Protein AF-A0A6P7ZBK6-F1 (afdb_monomer)

Sequence 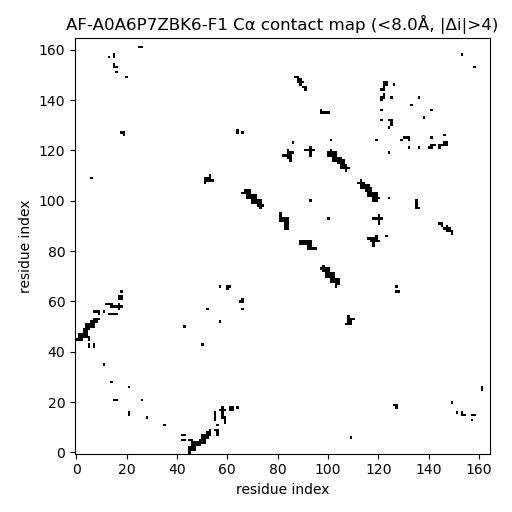(165 aa):
MEFETVHVSDDFVKVPCARHNIQRLQFRVDMHNEDEWNLLYVAVTRAKKHLLITKSIENILTLAGEYFLRPELKTSLFKEKGGICAITECRNTVPEESMLAMKKLPVTYSDKKEDRGGYLCHACVQQRLGPMTYLIATPELVQSMEFTIENLVIPLHVAQLLEMI

Secondary structure (DSSP, 8-state):
--EEEEEE-S-S----S-HHHHTTTT----TT-HHHHHHHHHHHHTEEEEEEE-HHHHHHHHHTT---EEEEEGGGTTTS-SPBPSSTT---B--TT-SEEEEEPPEE-TTS-EE--EEE-HHHHHHHHGGGGGGTS-HHHHHTSPPP-------HHHHHHHTT-

pLDDT: mean 86.53, std 10.8, range [50.19, 96.38]

InterPro domains:
  IPR000212 UvrD-like helicase [PTHR11070] (1-144)
  IPR027417 P-loop containing nucleoside triphosphate hydrolase [G3DSA:3.40.50.300] (1-78)
  IPR027417 P-loop containing nucleoside triphosphate hydrolase [SSF52540] (2-59)

Structure (mmCIF, N/CA/C/O backbone):
data_AF-A0A6P7ZBK6-F1
#
_entry.id   AF-A0A6P7ZBK6-F1
#
loop_
_atom_site.group_PDB
_atom_site.id
_atom_site.type_symbol
_atom_site.label_atom_id
_atom_site.label_alt_id
_atom_site.label_comp_id
_atom_site.label_asym_id
_atom_site.label_entity_id
_atom_site.label_seq_id
_atom_site.pdbx_PDB_ins_code
_atom_site.Cartn_x
_atom_site.Cartn_y
_atom_site.Cartn_z
_atom_site.occupancy
_atom_site.B_iso_or_equiv
_atom_site.auth_seq_id
_atom_site.auth_comp_id
_atom_site.auth_asym_id
_atom_site.auth_atom_id
_atom_site.pdbx_PDB_model_num
ATOM 1 N N . MET A 1 1 ? 26.167 -6.030 1.382 1.00 76.88 1 MET A N 1
ATOM 2 C CA . MET A 1 1 ? 26.372 -4.604 1.057 1.00 76.88 1 MET A CA 1
ATOM 3 C C . MET A 1 1 ? 25.010 -3.942 0.991 1.00 76.88 1 MET A C 1
ATOM 5 O O . MET A 1 1 ? 24.233 -4.320 0.128 1.00 76.88 1 MET A O 1
ATOM 9 N N . GLU A 1 2 ? 24.704 -3.061 1.935 1.00 87.06 2 GLU A N 1
ATOM 10 C CA . GLU A 1 2 ? 23.464 -2.270 1.987 1.00 87.06 2 GLU A CA 1
ATOM 11 C C . GLU A 1 2 ? 23.739 -0.850 1.484 1.00 87.06 2 GLU A C 1
ATOM 13 O O . GLU A 1 2 ? 24.887 -0.400 1.521 1.00 87.06 2 GLU A O 1
ATOM 18 N N . PHE A 1 3 ? 22.698 -0.149 1.042 1.00 92.31 3 PHE A N 1
ATOM 19 C CA . PHE A 1 3 ? 22.790 1.213 0.519 1.00 92.31 3 PHE A CA 1
ATOM 20 C C . PHE A 1 3 ? 21.885 2.150 1.317 1.00 92.31 3 PHE A C 1
ATOM 22 O O . PHE A 1 3 ? 20.833 1.748 1.805 1.00 92.31 3 PHE A O 1
ATOM 29 N N . GLU A 1 4 ? 22.278 3.416 1.463 1.00 93.88 4 GLU A N 1
ATOM 30 C CA . GLU A 1 4 ? 21.456 4.401 2.180 1.00 93.88 4 GLU A CA 1
ATOM 31 C C . GLU A 1 4 ? 20.109 4.630 1.479 1.00 93.88 4 GLU A C 1
ATOM 33 O O . GLU A 1 4 ? 19.055 4.589 2.122 1.00 93.88 4 GLU A O 1
ATOM 38 N N . THR A 1 5 ? 20.161 4.764 0.154 1.00 92.31 5 THR A N 1
ATOM 39 C CA . THR A 1 5 ? 19.006 4.905 -0.730 1.00 92.31 5 THR A CA 1
ATOM 40 C C . THR A 1 5 ? 19.099 3.876 -1.850 1.00 92.31 5 THR A C 1
ATOM 42 O O . THR A 1 5 ? 20.158 3.744 -2.465 1.00 92.31 5 THR A O 1
ATOM 45 N N . VAL A 1 6 ? 18.001 3.180 -2.148 1.00 93.88 6 VAL A N 1
ATOM 46 C CA . VAL A 1 6 ? 17.875 2.335 -3.348 1.00 93.88 6 VAL A CA 1
ATOM 47 C C . VAL A 1 6 ? 16.780 2.904 -4.239 1.00 93.88 6 VAL A C 1
ATOM 49 O O . VAL A 1 6 ? 15.714 3.277 -3.755 1.00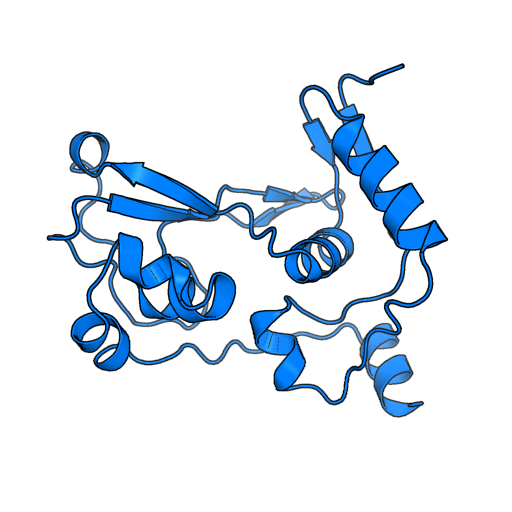 93.88 6 VAL A O 1
ATOM 52 N N . HIS A 1 7 ? 17.051 2.978 -5.540 1.00 93.38 7 HIS A N 1
ATOM 53 C CA . HIS A 1 7 ? 16.076 3.361 -6.554 1.00 93.38 7 HIS A CA 1
ATOM 54 C C . HIS A 1 7 ? 15.684 2.128 -7.362 1.00 93.38 7 HIS A C 1
ATOM 56 O O . HIS A 1 7 ? 16.544 1.502 -7.979 1.00 93.38 7 HIS A O 1
ATOM 62 N N . VAL A 1 8 ? 14.397 1.788 -7.339 1.00 93.00 8 VAL A N 1
ATOM 63 C CA . VAL A 1 8 ? 13.833 0.664 -8.087 1.00 93.00 8 VAL A CA 1
ATOM 64 C C . VAL A 1 8 ? 13.083 1.217 -9.292 1.00 93.00 8 VAL A C 1
ATOM 66 O O . VAL A 1 8 ? 12.061 1.894 -9.147 1.00 93.00 8 VAL A O 1
ATOM 69 N N . SER A 1 9 ? 13.634 0.958 -10.473 1.00 88.81 9 SER A N 1
ATOM 70 C CA . SER A 1 9 ? 13.055 1.309 -11.765 1.00 88.81 9 SER A CA 1
ATOM 71 C C . SER A 1 9 ? 11.985 0.310 -12.198 1.00 88.81 9 SER A C 1
ATOM 73 O O . SER A 1 9 ? 11.755 -0.728 -11.586 1.00 88.81 9 SER A O 1
ATOM 75 N N . ASP A 1 10 ? 11.316 0.656 -13.287 1.00 86.31 10 ASP A N 1
ATOM 76 C CA . ASP A 1 10 ? 10.122 0.002 -13.802 1.00 86.31 10 ASP A CA 1
ATOM 77 C C . ASP A 1 10 ? 10.405 -1.261 -14.645 1.00 86.31 10 ASP A C 1
ATOM 79 O O . ASP A 1 10 ? 9.590 -1.630 -15.487 1.00 86.31 10 ASP A O 1
ATOM 83 N N . ASP A 1 11 ? 11.526 -1.943 -14.413 1.00 86.88 11 ASP A N 1
ATOM 84 C CA . ASP A 1 11 ? 12.009 -3.068 -15.234 1.00 86.88 11 ASP A CA 1
ATOM 85 C C . ASP A 1 11 ? 11.378 -4.432 -14.866 1.00 86.88 11 ASP A C 1
ATOM 87 O O . ASP A 1 11 ? 11.817 -5.473 -15.344 1.00 86.88 11 ASP A O 1
ATOM 91 N N . PHE A 1 12 ? 10.343 -4.426 -14.019 1.00 88.25 12 PHE A N 1
ATOM 92 C CA . PHE A 1 12 ? 9.605 -5.606 -13.546 1.00 88.25 12 PHE A CA 1
ATOM 93 C C . PHE A 1 12 ? 8.247 -5.761 -14.249 1.00 88.25 12 PHE A C 1
ATOM 95 O O . PHE A 1 12 ? 7.773 -4.841 -14.931 1.00 88.25 12 PHE A O 1
ATOM 102 N N . VAL A 1 13 ? 7.576 -6.897 -14.017 1.00 85.12 13 VAL A N 1
ATOM 103 C CA . VAL A 1 13 ? 6.198 -7.146 -14.467 1.00 85.12 13 VAL A CA 1
ATOM 104 C C . VAL A 1 13 ? 5.260 -5.966 -14.179 1.00 85.12 13 VAL A C 1
ATOM 106 O O . VAL A 1 13 ? 5.236 -5.384 -13.091 1.00 85.12 13 VAL A O 1
ATOM 109 N N . LYS A 1 14 ? 4.447 -5.598 -15.173 1.00 84.12 14 LYS A N 1
ATOM 110 C CA . LYS A 1 14 ? 3.512 -4.475 -15.058 1.00 84.12 14 LYS A CA 1
ATOM 111 C C . LYS A 1 14 ? 2.223 -4.906 -14.381 1.00 84.12 14 LYS A C 1
ATOM 113 O O . LYS A 1 14 ? 1.390 -5.579 -14.978 1.00 84.12 14 LYS A O 1
ATOM 118 N N . VAL A 1 15 ? 2.046 -4.465 -13.139 1.00 87.06 15 VAL A N 1
ATOM 119 C CA . VAL A 1 15 ? 0.819 -4.688 -12.372 1.00 87.06 15 VAL A CA 1
ATOM 120 C C . VAL A 1 15 ? -0.097 -3.462 -12.522 1.00 87.06 15 VAL A C 1
ATOM 122 O O . VAL A 1 15 ? 0.285 -2.359 -12.111 1.00 87.06 15 VAL A O 1
ATOM 125 N N . PRO A 1 16 ? -1.307 -3.617 -13.095 1.00 87.62 16 PRO A N 1
ATOM 126 C CA . PRO A 1 16 ? -2.155 -2.493 -13.506 1.00 87.62 16 PRO A CA 1
ATOM 127 C C . PRO A 1 16 ? -2.688 -1.664 -12.335 1.00 87.62 16 PRO A C 1
ATOM 129 O O . PRO A 1 16 ? -2.921 -0.465 -12.478 1.00 87.62 16 PRO A O 1
ATOM 132 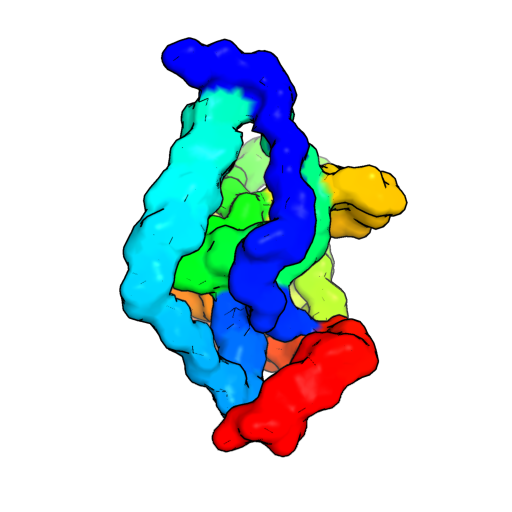N N . CYS A 1 17 ? -2.889 -2.289 -11.175 1.00 90.94 17 CYS A N 1
ATOM 133 C CA . CYS A 1 17 ? -3.423 -1.649 -9.981 1.00 90.94 17 CYS A CA 1
ATOM 134 C C . CYS A 1 17 ? -3.041 -2.426 -8.717 1.00 90.94 17 CYS A C 1
ATOM 136 O O . CYS A 1 17 ? -2.575 -3.560 -8.784 1.00 90.94 17 CYS A O 1
ATOM 138 N N . ALA A 1 18 ? -3.302 -1.844 -7.549 1.00 92.50 18 ALA A N 1
ATOM 139 C CA . ALA A 1 18 ? -3.110 -2.521 -6.273 1.00 92.50 18 ALA A CA 1
ATOM 140 C C . ALA A 1 18 ? -3.922 -3.830 -6.159 1.00 92.50 18 ALA A C 1
ATOM 142 O O . ALA A 1 18 ? -5.026 -3.937 -6.699 1.00 92.50 18 ALA A O 1
ATOM 143 N N . ARG A 1 19 ? -3.411 -4.801 -5.390 1.00 92.00 19 ARG A N 1
ATOM 144 C CA . ARG A 1 19 ? -3.936 -6.175 -5.260 1.00 92.00 19 ARG A CA 1
ATOM 145 C C . ARG A 1 19 ? -5.438 -6.262 -4.992 1.00 92.00 19 ARG A C 1
ATOM 147 O O . ARG A 1 19 ? -6.111 -7.080 -5.610 1.00 92.00 19 ARG A O 1
ATOM 154 N N . HIS A 1 20 ? -5.978 -5.422 -4.114 1.00 92.50 20 HIS A N 1
ATOM 155 C CA . HIS A 1 20 ? -7.410 -5.420 -3.781 1.00 92.50 20 HIS A CA 1
ATOM 156 C C . HIS A 1 20 ? -8.325 -5.042 -4.956 1.00 92.50 20 HIS A C 1
ATOM 158 O O . HIS A 1 20 ? -9.508 -5.363 -4.939 1.00 92.50 20 HIS A O 1
ATOM 164 N N . ASN A 1 21 ? -7.782 -4.400 -5.991 1.00 91.62 21 ASN A N 1
ATOM 165 C CA . ASN A 1 21 ? -8.500 -4.063 -7.214 1.00 91.62 21 ASN A CA 1
ATOM 166 C C . ASN A 1 21 ? -8.245 -5.057 -8.357 1.00 91.62 21 ASN A C 1
ATOM 168 O O . ASN A 1 21 ? -9.008 -5.072 -9.318 1.00 91.62 21 ASN A O 1
ATOM 172 N N . ILE A 1 22 ? -7.228 -5.922 -8.252 1.00 87.38 22 ILE A N 1
ATOM 173 C CA . ILE A 1 22 ? -6.858 -6.863 -9.323 1.00 87.38 22 ILE A CA 1
ATOM 174 C C . ILE A 1 22 ? -7.977 -7.856 -9.621 1.00 87.38 22 ILE A C 1
ATOM 176 O O . ILE A 1 22 ? -8.188 -8.176 -10.779 1.00 87.38 22 ILE A O 1
ATOM 180 N N . GLN A 1 23 ? -8.740 -8.297 -8.617 1.00 82.00 23 GLN A N 1
ATOM 181 C CA . GLN A 1 23 ? -9.867 -9.220 -8.827 1.00 82.00 23 GLN A CA 1
ATOM 182 C C . GLN A 1 23 ? -10.958 -8.651 -9.748 1.00 82.00 23 GLN A C 1
ATOM 184 O O . GLN A 1 23 ? -11.748 -9.407 -10.306 1.00 82.00 23 GLN A O 1
ATOM 189 N N . ARG A 1 24 ? -11.011 -7.321 -9.907 1.00 85.06 24 ARG A N 1
ATOM 190 C CA . ARG A 1 24 ? -11.935 -6.629 -10.819 1.00 85.06 24 ARG A CA 1
ATOM 191 C C . ARG A 1 24 ? -11.424 -6.622 -12.262 1.00 85.06 24 ARG A C 1
ATOM 193 O O . ARG A 1 24 ? -12.147 -6.195 -13.156 1.00 85.06 24 ARG A O 1
ATOM 200 N N . LEU A 1 25 ? -10.188 -7.064 -12.479 1.00 81.25 25 LEU A N 1
ATOM 201 C CA . LEU A 1 25 ? -9.534 -7.190 -13.772 1.00 81.25 25 LEU A CA 1
ATOM 202 C C . LEU A 1 25 ? -9.347 -8.677 -14.096 1.00 81.25 25 LEU A C 1
ATOM 204 O O . LEU A 1 25 ? -9.132 -9.497 -13.206 1.00 81.25 25 LEU A O 1
ATOM 208 N N . GLN A 1 26 ? -9.344 -9.038 -15.378 1.00 73.94 26 GLN A N 1
ATOM 209 C CA . GLN A 1 26 ? -8.948 -10.383 -15.825 1.00 73.94 26 GLN A CA 1
ATOM 210 C C . GLN A 1 26 ? -7.418 -10.558 -15.816 1.00 73.94 26 GLN A C 1
ATOM 212 O O . GLN A 1 26 ? -6.843 -11.231 -16.662 1.00 73.94 26 GLN A O 1
ATOM 217 N N . PHE A 1 27 ? -6.735 -9.937 -14.854 1.00 76.56 27 PHE A N 1
ATOM 218 C CA . PHE A 1 27 ? -5.286 -9.974 -14.762 1.00 76.56 27 PHE A CA 1
ATOM 219 C C . PHE A 1 27 ? -4.840 -11.161 -13.914 1.00 76.56 27 PHE A C 1
ATOM 221 O O . PHE A 1 27 ? -5.146 -11.248 -12.722 1.00 76.56 27 PHE A O 1
ATOM 228 N N . ARG A 1 28 ? -4.080 -12.068 -14.528 1.00 69.38 28 ARG A N 1
ATOM 229 C CA . ARG A 1 28 ? -3.340 -13.107 -13.816 1.00 69.38 28 ARG A CA 1
ATOM 230 C C . ARG A 1 28 ? -1.874 -12.713 -13.806 1.00 69.38 28 ARG A C 1
ATOM 232 O O . ARG A 1 28 ? -1.245 -12.650 -14.854 1.00 69.38 28 ARG A O 1
ATOM 239 N N . VAL A 1 29 ? -1.340 -12.448 -12.619 1.00 66.94 29 VAL A N 1
ATOM 240 C CA . VAL A 1 29 ? 0.111 -12.362 -12.454 1.00 66.94 29 VAL A CA 1
ATOM 241 C C . VAL A 1 29 ? 0.634 -13.780 -12.573 1.00 66.94 29 VAL A C 1
ATOM 243 O O . VAL A 1 29 ? 0.289 -14.626 -11.744 1.00 66.94 29 VAL A O 1
ATOM 246 N N . ASP A 1 30 ? 1.457 -14.037 -13.583 1.00 66.06 30 ASP A N 1
ATOM 247 C CA . ASP A 1 30 ? 2.306 -15.215 -13.569 1.00 66.06 30 ASP A CA 1
ATOM 248 C C . ASP A 1 30 ? 3.368 -15.010 -12.479 1.00 66.06 30 ASP A C 1
ATOM 250 O O . ASP A 1 30 ? 4.415 -14.400 -12.683 1.00 66.06 30 ASP A O 1
ATOM 254 N N . MET A 1 31 ? 3.039 -15.438 -11.259 1.00 56.88 31 MET A N 1
ATOM 255 C CA . MET A 1 31 ? 3.940 -15.338 -10.114 1.00 56.88 31 MET A CA 1
ATOM 256 C C . MET A 1 31 ? 5.107 -16.336 -10.202 1.00 56.88 31 MET A C 1
ATOM 258 O O . MET A 1 31 ? 5.893 -16.403 -9.261 1.00 56.88 31 MET A O 1
ATOM 262 N N . HIS A 1 32 ? 5.232 -17.111 -11.288 1.00 54.62 32 HIS A N 1
ATOM 263 C CA . HIS A 1 32 ? 6.238 -18.164 -11.421 1.00 54.62 32 HIS A CA 1
ATOM 264 C C . HIS A 1 32 ? 7.635 -17.655 -11.802 1.00 54.62 32 HIS A C 1
ATOM 266 O O . HIS A 1 32 ? 8.579 -18.444 -11.786 1.00 54.62 32 HIS A O 1
ATOM 272 N N . ASN A 1 33 ? 7.814 -16.359 -12.087 1.00 75.88 33 ASN A N 1
ATOM 273 C CA . ASN A 1 33 ? 9.152 -15.788 -12.247 1.00 75.88 33 ASN A CA 1
ATOM 274 C C . ASN A 1 33 ? 9.783 -15.493 -10.872 1.00 75.88 33 ASN A C 1
ATOM 276 O O . ASN A 1 33 ? 9.807 -14.354 -10.401 1.00 75.88 33 ASN A O 1
ATOM 280 N N . GLU A 1 34 ? 10.256 -16.546 -10.199 1.00 82.62 34 GLU A N 1
ATOM 281 C CA . GLU A 1 34 ? 10.926 -16.449 -8.893 1.00 82.62 34 GLU A CA 1
ATOM 282 C C . GLU A 1 34 ? 12.121 -15.484 -8.925 1.00 82.62 34 GLU A C 1
ATOM 284 O O . GLU A 1 34 ? 12.372 -14.784 -7.943 1.00 82.62 34 GLU A O 1
ATOM 289 N N . ASP A 1 35 ? 12.820 -15.384 -10.058 1.00 86.69 35 ASP A N 1
ATOM 290 C CA . ASP A 1 35 ? 13.969 -14.493 -10.217 1.00 86.69 35 ASP A CA 1
ATOM 291 C C . ASP A 1 35 ? 13.571 -13.017 -10.108 1.00 86.69 35 ASP A C 1
ATOM 293 O O . ASP A 1 35 ? 14.256 -12.248 -9.432 1.00 86.69 35 ASP A O 1
ATOM 297 N N . GLU A 1 36 ? 12.438 -12.609 -10.686 1.00 86.06 36 GLU A N 1
ATOM 298 C CA . GLU A 1 36 ? 11.928 -11.238 -10.541 1.00 86.06 36 GLU A CA 1
ATOM 299 C C . GLU A 1 36 ? 11.568 -10.912 -9.089 1.00 86.06 36 GLU A C 1
ATOM 301 O O . GLU A 1 36 ? 11.928 -9.843 -8.586 1.00 86.06 36 GLU A O 1
ATOM 306 N N . TRP A 1 37 ? 10.916 -11.842 -8.384 1.00 87.19 37 TRP A N 1
ATOM 307 C CA . TRP A 1 37 ? 10.613 -11.682 -6.960 1.00 87.19 37 TRP A CA 1
ATOM 308 C C . TRP A 1 37 ? 11.879 -11.587 -6.114 1.00 87.19 37 TRP A C 1
ATOM 310 O O . TRP A 1 37 ? 11.968 -10.727 -5.235 1.00 87.19 37 TRP A O 1
ATOM 320 N N . ASN A 1 38 ? 12.878 -12.420 -6.404 1.00 89.94 38 ASN A N 1
ATOM 321 C CA . ASN A 1 38 ? 14.167 -12.404 -5.722 1.00 89.94 38 ASN A CA 1
ATOM 322 C C . ASN A 1 38 ? 14.909 -11.085 -5.959 1.00 89.94 38 ASN A C 1
ATOM 324 O O . ASN A 1 38 ? 15.425 -10.488 -5.012 1.00 89.94 38 ASN A O 1
ATOM 328 N N . LEU A 1 39 ? 14.927 -10.590 -7.198 1.00 90.88 39 LEU A N 1
ATOM 329 C CA . LEU A 1 39 ? 15.533 -9.304 -7.537 1.00 90.88 39 LEU A CA 1
ATOM 330 C C . LEU A 1 39 ? 14.818 -8.143 -6.842 1.00 90.88 39 LEU A C 1
ATOM 332 O O . LEU A 1 39 ? 15.488 -7.284 -6.264 1.00 90.88 39 LEU A O 1
ATOM 336 N N . LEU A 1 40 ? 13.481 -8.135 -6.832 1.00 90.75 40 LEU A N 1
ATOM 337 C CA . LEU A 1 40 ? 12.709 -7.102 -6.145 1.00 90.75 40 LEU A CA 1
ATOM 338 C C . LEU A 1 40 ? 12.948 -7.147 -4.633 1.00 90.75 40 LEU A C 1
ATOM 340 O O . LEU A 1 40 ? 13.202 -6.111 -4.020 1.00 90.75 40 LEU A O 1
ATOM 344 N N . TYR A 1 41 ? 12.934 -8.339 -4.034 1.00 90.81 41 TYR A N 1
ATOM 345 C CA . TYR A 1 41 ? 13.236 -8.533 -2.618 1.00 90.81 41 TYR A CA 1
ATOM 346 C C . TYR A 1 41 ? 14.625 -7.994 -2.268 1.00 90.81 41 TYR A C 1
ATOM 348 O O . TYR A 1 41 ? 14.766 -7.219 -1.320 1.00 90.81 41 TYR A O 1
ATOM 356 N N . VAL A 1 42 ? 15.651 -8.344 -3.049 1.00 91.69 42 VAL A N 1
ATOM 357 C CA . VAL A 1 42 ? 17.010 -7.827 -2.850 1.00 91.69 42 VAL A CA 1
ATOM 358 C C . VAL A 1 42 ? 17.030 -6.306 -2.995 1.00 91.69 42 VAL A C 1
ATOM 360 O O . VAL A 1 42 ? 17.598 -5.635 -2.141 1.00 91.69 42 VAL A O 1
ATOM 363 N N . ALA A 1 43 ? 16.397 -5.732 -4.017 1.00 90.81 43 ALA A N 1
ATOM 364 C CA . ALA A 1 43 ? 16.385 -4.283 -4.206 1.00 90.81 43 ALA A CA 1
ATOM 365 C C . ALA A 1 43 ? 15.728 -3.550 -3.020 1.00 90.81 43 ALA A C 1
ATOM 367 O O . ALA A 1 43 ? 16.301 -2.609 -2.471 1.00 90.81 43 ALA A O 1
ATOM 368 N N . VAL A 1 44 ? 14.562 -4.022 -2.574 1.00 90.62 44 VAL A N 1
ATOM 369 C CA . VAL A 1 44 ? 13.774 -3.392 -1.504 1.00 90.62 44 VAL A CA 1
ATOM 370 C C . VAL A 1 44 ? 14.449 -3.534 -0.140 1.00 90.62 44 VAL A C 1
ATOM 372 O O . VAL A 1 44 ? 14.511 -2.570 0.619 1.00 90.62 44 VAL A O 1
ATOM 375 N N . THR A 1 45 ? 15.009 -4.705 0.172 1.00 90.56 45 THR A N 1
ATOM 376 C CA . THR A 1 45 ? 15.629 -4.972 1.485 1.00 90.56 45 THR A CA 1
ATOM 377 C C . THR A 1 45 ? 17.027 -4.385 1.642 1.00 90.56 45 THR A C 1
ATOM 379 O O . THR A 1 45 ? 17.522 -4.264 2.760 1.00 90.56 45 THR A O 1
ATOM 382 N N . ARG A 1 46 ? 17.685 -3.994 0.546 1.00 92.75 46 ARG A N 1
ATOM 383 C CA . ARG A 1 46 ? 19.014 -3.364 0.597 1.00 92.75 46 ARG A CA 1
ATOM 384 C C . ARG A 1 46 ? 18.964 -1.864 0.875 1.00 92.75 46 ARG A C 1
ATOM 386 O O . ARG A 1 46 ? 20.024 -1.280 1.108 1.00 92.75 46 ARG A O 1
ATOM 393 N N . ALA A 1 47 ? 17.776 -1.258 0.872 1.00 93.25 47 ALA A N 1
ATOM 394 C CA . ALA A 1 47 ? 17.564 0.126 1.270 1.00 93.25 47 ALA A CA 1
ATOM 395 C C . ALA A 1 47 ? 17.598 0.269 2.796 1.00 93.25 47 ALA A C 1
ATOM 397 O O . ALA A 1 47 ? 16.738 -0.246 3.502 1.00 93.25 47 ALA A O 1
ATOM 398 N N . LYS A 1 48 ? 18.572 1.023 3.311 1.00 91.62 48 LYS A N 1
ATOM 399 C CA . LYS A 1 48 ? 18.723 1.265 4.751 1.00 91.62 48 LYS A CA 1
ATOM 400 C C . LYS A 1 48 ? 17.815 2.379 5.271 1.00 91.62 48 LYS A C 1
ATOM 402 O O . LYS A 1 48 ? 17.355 2.303 6.407 1.00 91.62 48 LYS A O 1
ATOM 407 N N . LYS A 1 49 ? 17.610 3.441 4.482 1.00 91.00 49 LYS A N 1
ATOM 408 C CA . LYS A 1 49 ? 16.789 4.599 4.879 1.00 91.00 49 LYS A CA 1
ATOM 409 C C . LYS A 1 49 ? 15.684 4.921 3.886 1.00 91.00 49 LYS A C 1
ATOM 411 O O . LYS A 1 49 ? 14.556 5.159 4.307 1.00 91.00 49 LYS A O 1
ATOM 416 N N . HIS A 1 50 ? 16.005 4.962 2.594 1.00 90.50 50 HIS A N 1
ATOM 417 C CA . HIS A 1 50 ? 15.075 5.441 1.574 1.00 90.50 50 HIS A CA 1
ATOM 418 C C . HIS A 1 50 ? 14.956 4.459 0.415 1.00 90.50 50 HIS A C 1
ATOM 420 O O . HIS A 1 50 ? 15.953 3.999 -0.140 1.00 90.50 50 HIS A O 1
ATOM 426 N N . LEU A 1 51 ? 13.720 4.183 0.022 1.00 92.12 51 LEU A N 1
ATOM 427 C CA . LEU A 1 51 ? 13.398 3.421 -1.170 1.00 92.12 51 LEU A CA 1
ATOM 428 C C . LEU A 1 51 ? 12.652 4.351 -2.128 1.00 92.12 51 LEU A C 1
ATOM 430 O O . LEU A 1 51 ? 11.559 4.815 -1.813 1.00 92.12 51 LEU A O 1
ATOM 434 N N . LEU A 1 52 ? 13.259 4.647 -3.273 1.00 93.06 52 LEU A N 1
ATOM 435 C CA . LEU A 1 52 ? 12.620 5.400 -4.348 1.00 93.06 52 LEU A CA 1
ATOM 436 C C . LEU A 1 52 ? 11.978 4.398 -5.302 1.00 93.06 52 LEU A C 1
ATOM 438 O O . LEU A 1 52 ? 12.672 3.546 -5.857 1.00 93.06 52 LEU A O 1
ATOM 442 N N . ILE A 1 53 ? 10.662 4.489 -5.464 1.00 94.19 53 ILE A N 1
ATOM 443 C CA . ILE A 1 53 ? 9.872 3.569 -6.285 1.00 94.19 53 ILE A CA 1
ATOM 444 C C . ILE A 1 53 ? 8.933 4.333 -7.208 1.00 94.19 53 ILE A C 1
ATOM 446 O O . ILE A 1 53 ? 8.546 5.473 -6.943 1.00 94.19 53 ILE A O 1
ATOM 450 N N . THR A 1 54 ? 8.516 3.681 -8.284 1.00 93.56 54 THR A N 1
ATOM 451 C CA . THR A 1 54 ? 7.404 4.141 -9.117 1.00 93.56 54 THR A CA 1
ATOM 452 C C . THR A 1 54 ? 6.068 3.657 -8.541 1.00 93.56 54 THR A C 1
ATOM 454 O O . THR A 1 54 ? 6.014 2.775 -7.677 1.00 93.56 54 THR A O 1
ATOM 457 N N . LYS A 1 55 ? 4.955 4.185 -9.065 1.00 91.81 55 LYS A N 1
ATOM 458 C CA . LYS A 1 55 ? 3.614 3.681 -8.729 1.00 91.81 55 LYS A CA 1
ATOM 459 C C . LYS A 1 55 ? 3.416 2.215 -9.138 1.00 91.81 55 LYS A C 1
ATOM 461 O O . LYS A 1 55 ? 2.707 1.479 -8.459 1.00 91.81 55 LYS A O 1
ATOM 466 N N . SER A 1 56 ? 4.045 1.787 -10.233 1.00 90.81 56 SER A N 1
ATOM 467 C CA . SER A 1 56 ? 3.977 0.398 -10.697 1.00 90.81 56 SER A CA 1
ATOM 468 C C . SER A 1 56 ? 4.682 -0.539 -9.716 1.00 90.81 56 SER A C 1
ATOM 470 O O . SER A 1 56 ? 4.124 -1.578 -9.378 1.00 90.81 56 SER A O 1
ATOM 472 N N . ILE A 1 57 ? 5.845 -0.151 -9.180 1.00 92.94 57 ILE A N 1
ATOM 473 C CA . ILE A 1 57 ? 6.516 -0.927 -8.127 1.00 92.94 57 ILE A CA 1
ATOM 474 C C . ILE A 1 57 ? 5.657 -1.008 -6.859 1.00 92.94 57 ILE A C 1
ATOM 476 O O . ILE A 1 57 ? 5.519 -2.097 -6.311 1.00 92.94 57 ILE A O 1
ATOM 480 N N . GLU A 1 58 ? 5.002 0.078 -6.419 1.00 94.12 58 GLU A N 1
ATOM 481 C CA . GLU A 1 58 ? 4.032 -0.015 -5.308 1.00 94.12 58 GLU A CA 1
ATOM 482 C C . GLU A 1 58 ? 2.932 -1.042 -5.613 1.00 94.12 58 GLU A C 1
ATOM 484 O O . GLU A 1 58 ? 2.651 -1.888 -4.768 1.00 94.12 58 GLU A O 1
ATOM 489 N N . ASN A 1 59 ? 2.337 -1.027 -6.813 1.00 92.62 59 ASN A N 1
ATOM 490 C CA . ASN A 1 59 ? 1.317 -2.012 -7.183 1.00 92.62 59 ASN A CA 1
ATOM 491 C C . ASN A 1 59 ? 1.845 -3.455 -7.064 1.00 92.62 59 ASN A C 1
ATOM 493 O O . ASN A 1 59 ? 1.132 -4.307 -6.533 1.00 92.62 59 ASN A O 1
ATOM 497 N N . ILE A 1 60 ? 3.087 -3.727 -7.484 1.00 92.19 60 ILE A N 1
ATOM 498 C CA . ILE A 1 60 ? 3.724 -5.044 -7.308 1.00 92.19 60 ILE A CA 1
ATOM 499 C C . ILE A 1 60 ? 3.848 -5.392 -5.820 1.00 92.19 60 ILE A C 1
ATOM 501 O O . ILE A 1 60 ? 3.466 -6.488 -5.415 1.00 92.19 60 ILE A O 1
ATOM 505 N N . LEU A 1 61 ? 4.310 -4.461 -4.983 1.00 92.81 61 LEU A N 1
ATOM 506 C CA . LEU A 1 61 ? 4.460 -4.684 -3.540 1.00 92.81 61 LEU A CA 1
ATOM 507 C C . LEU A 1 61 ? 3.128 -5.030 -2.856 1.00 92.81 61 LEU A C 1
ATOM 509 O O . LEU A 1 61 ? 3.092 -5.884 -1.966 1.00 92.81 61 LEU A O 1
ATOM 513 N N . THR A 1 62 ? 2.007 -4.478 -3.330 1.00 93.94 62 THR A N 1
ATOM 514 C CA . THR A 1 62 ? 0.688 -4.849 -2.792 1.00 93.94 62 THR A CA 1
ATOM 515 C C . THR A 1 62 ? 0.312 -6.312 -3.044 1.00 93.94 62 THR A C 1
ATOM 517 O O . THR A 1 62 ? -0.505 -6.858 -2.296 1.00 93.94 62 THR A O 1
ATOM 520 N N . LEU A 1 63 ? 0.907 -6.985 -4.042 1.00 90.88 63 LEU A N 1
ATOM 521 C CA . LEU A 1 63 ? 0.730 -8.430 -4.252 1.00 90.88 63 LEU A CA 1
ATOM 522 C C . LEU A 1 63 ? 1.281 -9.234 -3.069 1.00 90.88 63 LEU A C 1
ATOM 524 O O . LEU A 1 63 ? 0.635 -10.181 -2.624 1.00 90.88 63 LEU A O 1
ATOM 528 N N . ALA A 1 64 ? 2.409 -8.789 -2.507 1.00 88.94 64 ALA A N 1
ATOM 529 C CA . ALA A 1 64 ? 2.997 -9.325 -1.280 1.00 88.94 64 ALA A CA 1
ATOM 530 C C . ALA A 1 64 ? 2.275 -8.845 -0.002 1.00 88.94 64 ALA A C 1
ATOM 532 O O . ALA A 1 64 ? 2.647 -9.225 1.104 1.00 88.94 64 ALA A O 1
ATOM 533 N N . GLY A 1 65 ? 1.220 -8.033 -0.138 1.00 90.31 65 GLY A N 1
ATOM 534 C CA . GLY A 1 65 ? 0.461 -7.474 0.982 1.00 90.31 65 GLY A CA 1
ATOM 535 C C . GLY A 1 65 ? 1.057 -6.197 1.577 1.00 90.31 65 GLY A C 1
ATOM 536 O O . GLY A 1 65 ? 0.533 -5.713 2.578 1.00 90.31 65 GLY A O 1
ATOM 537 N N . GLU A 1 66 ? 2.098 -5.625 0.969 1.00 93.31 66 GLU A N 1
ATOM 538 C CA . GLU A 1 66 ? 2.689 -4.373 1.435 1.00 93.31 66 GLU A CA 1
ATOM 539 C C . GLU A 1 66 ? 1.899 -3.177 0.886 1.00 93.31 66 GLU A C 1
ATOM 541 O O . GLU A 1 66 ? 1.866 -2.919 -0.316 1.00 93.31 66 GLU A O 1
ATOM 546 N N . TYR A 1 67 ? 1.234 -2.457 1.787 1.00 95.25 67 TYR A N 1
ATOM 547 C CA . TYR A 1 67 ? 0.392 -1.295 1.479 1.00 95.25 67 TYR A CA 1
ATOM 548 C C . TYR A 1 67 ? 0.888 -0.002 2.135 1.00 95.25 67 TYR A C 1
ATOM 550 O O . TYR A 1 67 ? 0.193 1.018 2.079 1.00 95.25 67 TYR A O 1
ATOM 558 N N . PHE A 1 68 ? 2.045 -0.046 2.799 1.00 94.62 68 PHE A N 1
ATOM 559 C CA . PHE A 1 68 ? 2.586 1.033 3.618 1.00 94.62 68 PHE A CA 1
ATOM 560 C C . PHE A 1 68 ? 1.592 1.506 4.686 1.00 94.62 68 PHE A C 1
ATOM 562 O O . PHE A 1 68 ? 1.472 2.699 4.969 1.00 94.62 68 PHE A O 1
ATOM 569 N N . LEU A 1 69 ? 0.843 0.561 5.268 1.00 95.19 69 LEU A N 1
ATOM 570 C CA . LEU A 1 69 ? -0.095 0.827 6.354 1.00 95.19 69 LEU A CA 1
ATOM 571 C C . LEU A 1 69 ? 0.598 0.653 7.704 1.00 95.19 69 LEU A C 1
ATOM 573 O O . LEU A 1 69 ? 1.229 -0.367 7.969 1.00 95.19 69 LEU A O 1
ATOM 577 N N . ARG A 1 70 ? 0.426 1.637 8.584 1.00 93.25 70 ARG A N 1
ATOM 578 C CA . ARG A 1 70 ? 0.940 1.628 9.949 1.00 93.25 70 ARG A CA 1
ATOM 579 C C . ARG A 1 70 ? -0.214 1.700 10.953 1.00 93.25 70 ARG A C 1
ATOM 581 O O . ARG A 1 70 ? -1.053 2.594 10.822 1.00 93.25 70 ARG A O 1
ATOM 588 N N . PRO A 1 71 ? -0.252 0.813 11.961 1.00 91.38 71 PRO A N 1
ATOM 589 C CA . PRO A 1 71 ? -1.159 0.966 13.089 1.00 91.38 71 PRO A CA 1
ATOM 590 C C . PRO A 1 71 ? -0.692 2.123 13.984 1.00 91.38 71 PRO A C 1
ATOM 592 O O . PRO A 1 71 ? 0.465 2.166 14.400 1.00 91.38 71 PRO A O 1
ATOM 595 N N . GLU A 1 72 ? -1.587 3.059 14.291 1.00 89.19 72 GLU A N 1
ATOM 596 C CA . GLU A 1 72 ? -1.332 4.193 15.184 1.00 89.19 72 GLU A CA 1
ATOM 597 C C . GLU A 1 72 ? -2.393 4.253 16.291 1.00 89.19 72 GLU A C 1
ATOM 599 O O . GLU A 1 72 ? -3.598 4.173 16.033 1.00 89.19 72 GLU A O 1
ATOM 604 N N . LEU A 1 73 ? -1.941 4.379 17.544 1.00 85.94 73 LEU A N 1
ATOM 605 C CA . LEU A 1 73 ? -2.825 4.554 18.694 1.00 85.94 73 LEU A CA 1
ATOM 606 C C . LEU A 1 73 ? -3.418 5.959 18.692 1.00 85.94 73 LEU A C 1
ATOM 608 O O . LEU A 1 73 ? -2.717 6.953 18.493 1.00 85.94 73 LEU A O 1
ATOM 612 N N . LYS A 1 74 ? -4.711 6.060 18.995 1.00 71.56 74 LYS A N 1
ATOM 613 C CA . LYS A 1 74 ? -5.408 7.342 18.942 1.00 71.56 74 LYS A CA 1
ATOM 614 C C . LYS A 1 74 ? -5.096 8.313 20.078 1.00 71.56 74 LYS A C 1
ATOM 616 O O . LYS A 1 74 ? -5.472 9.481 20.010 1.00 71.56 74 LYS A O 1
ATOM 621 N N . THR A 1 75 ? -4.360 7.887 21.100 1.00 64.62 75 THR A N 1
ATOM 622 C CA . THR A 1 75 ? -3.929 8.763 22.201 1.00 64.62 75 THR A CA 1
ATOM 623 C C . THR A 1 75 ? -3.046 9.926 21.729 1.00 64.62 75 THR A C 1
ATOM 625 O O . THR A 1 75 ? -3.031 10.967 22.378 1.00 64.62 75 THR A O 1
ATOM 628 N N . SER A 1 76 ? -2.382 9.806 20.572 1.00 54.62 76 SER A N 1
ATOM 629 C CA . SER A 1 76 ? -1.617 10.884 19.924 1.00 54.62 76 SER A CA 1
ATOM 630 C C . SER A 1 76 ? -2.395 11.674 18.855 1.00 54.62 76 SER A C 1
ATOM 632 O O . SER A 1 76 ? -1.822 12.561 18.227 1.00 54.62 76 SER A O 1
ATOM 634 N N . LEU A 1 77 ? -3.680 11.371 18.631 1.00 52.62 77 LEU A N 1
ATOM 635 C CA . LEU A 1 77 ? -4.432 11.758 17.426 1.00 52.62 77 LEU A CA 1
ATOM 636 C C . LEU A 1 77 ? -5.521 12.818 17.625 1.00 52.62 77 LEU A C 1
ATOM 638 O O . LEU A 1 77 ? -5.961 13.424 16.652 1.00 52.62 77 LEU A O 1
ATOM 642 N N . PHE A 1 78 ? -5.916 13.127 18.859 1.00 50.19 78 PHE A N 1
ATOM 643 C CA . PHE A 1 78 ? -7.007 14.074 19.134 1.00 50.19 78 PHE A CA 1
ATOM 644 C C . PHE A 1 78 ? -6.624 15.564 19.007 1.00 50.19 78 PHE A C 1
ATOM 646 O O . PHE A 1 78 ? -7.068 16.405 19.786 1.00 50.19 78 PHE A O 1
ATOM 653 N N . LYS A 1 79 ? -5.831 15.920 17.990 1.00 51.31 79 LYS A N 1
ATOM 654 C CA . LYS A 1 79 ? -5.842 17.282 17.422 1.00 51.31 79 LYS A CA 1
ATOM 655 C C . LYS A 1 79 ? -6.508 17.340 16.045 1.00 51.31 79 LYS A C 1
ATOM 657 O O . LYS A 1 79 ? -6.944 18.417 15.648 1.00 51.31 79 LYS A O 1
ATOM 662 N N . GLU A 1 80 ? -6.665 16.207 15.363 1.00 50.81 80 GLU A N 1
ATOM 663 C CA . GLU A 1 80 ? -7.399 16.105 14.102 1.00 50.81 80 GLU A CA 1
ATOM 664 C C . GLU A 1 80 ? -8.700 15.335 14.372 1.00 50.81 80 GLU A C 1
ATOM 666 O O . GLU A 1 80 ? -8.677 14.158 14.724 1.00 50.81 80 GLU A O 1
ATOM 671 N N . LYS A 1 81 ? -9.845 16.028 14.296 1.00 52.34 81 LYS A N 1
ATOM 672 C CA . LYS A 1 81 ? -11.187 15.424 14.417 1.00 52.34 81 LYS A CA 1
ATOM 673 C C . LYS A 1 81 ? -11.325 14.246 13.449 1.00 52.34 81 LYS A C 1
ATOM 675 O O . LYS A 1 81 ? -10.709 14.288 12.384 1.00 52.34 81 LYS A O 1
ATOM 680 N N . GLY A 1 82 ? -12.139 13.242 13.798 1.00 60.00 82 GLY A N 1
ATOM 681 C CA . GLY A 1 82 ? -12.393 12.062 12.969 1.00 60.00 82 GLY A CA 1
ATOM 682 C C . GLY A 1 82 ? -12.543 12.425 11.492 1.00 60.00 82 GLY A C 1
ATOM 683 O O . GLY A 1 82 ? -13.472 13.130 11.097 1.00 60.00 82 GLY A O 1
ATOM 684 N N . GLY A 1 83 ? -11.558 12.014 10.695 1.00 77.25 83 GLY A N 1
ATOM 685 C CA . GLY A 1 83 ? -11.441 12.405 9.298 1.00 77.25 83 GLY A CA 1
ATOM 686 C C . GLY A 1 83 ? -12.254 11.507 8.373 1.00 77.25 83 GLY A C 1
ATOM 687 O O . GLY A 1 83 ? -12.582 10.362 8.699 1.00 77.25 83 GLY A O 1
ATOM 688 N N . ILE A 1 84 ? -12.534 12.025 7.179 1.00 89.50 84 ILE A N 1
ATOM 689 C CA . ILE A 1 84 ? -12.950 11.201 6.041 1.00 89.50 84 ILE A CA 1
ATOM 690 C C . ILE A 1 84 ? -11.803 10.233 5.727 1.00 89.50 84 ILE A C 1
ATOM 692 O O . ILE A 1 84 ? -10.629 10.585 5.865 1.00 89.50 84 ILE A O 1
ATOM 696 N N . CYS A 1 85 ? -12.138 9.006 5.334 1.00 93.19 85 CYS A N 1
ATOM 697 C CA . CYS A 1 85 ? -11.150 8.039 4.883 1.00 93.19 85 CYS A CA 1
ATOM 698 C C . CYS A 1 85 ? -10.262 8.640 3.779 1.00 93.19 85 CYS A C 1
ATOM 700 O O . CYS A 1 85 ? -10.752 9.243 2.831 1.00 93.19 85 CYS A O 1
ATOM 702 N N . ALA A 1 86 ? -8.950 8.430 3.877 1.00 93.12 86 ALA A N 1
ATOM 703 C CA . ALA A 1 86 ? -7.976 8.967 2.928 1.00 93.12 86 ALA A CA 1
ATOM 704 C C . ALA A 1 86 ? -8.027 8.328 1.527 1.00 93.12 86 ALA A C 1
ATOM 706 O O . ALA A 1 86 ? -7.353 8.798 0.614 1.00 93.12 86 ALA A O 1
ATOM 707 N N . ILE A 1 87 ? -8.787 7.243 1.347 1.00 93.31 87 ILE A N 1
ATOM 708 C CA . ILE A 1 87 ? -8.932 6.597 0.042 1.00 93.31 87 ILE A CA 1
ATOM 709 C C . ILE A 1 87 ? -9.867 7.431 -0.828 1.00 93.31 87 ILE A C 1
ATOM 711 O O . ILE A 1 87 ? -10.989 7.739 -0.428 1.00 93.31 87 ILE A O 1
ATOM 715 N N . THR A 1 88 ? -9.406 7.764 -2.031 1.00 88.50 88 THR A N 1
ATOM 716 C CA . THR A 1 88 ? -10.195 8.465 -3.046 1.00 88.50 88 THR A CA 1
ATOM 717 C C . THR A 1 88 ? -11.530 7.755 -3.266 1.00 88.50 88 THR A C 1
ATOM 719 O O . THR A 1 88 ? -11.574 6.531 -3.312 1.00 88.50 88 THR A O 1
ATOM 722 N N . GLU A 1 89 ? -12.620 8.519 -3.376 1.00 91.56 89 GLU A N 1
ATOM 723 C CA . GLU A 1 89 ? -13.998 8.019 -3.571 1.00 91.56 89 GLU A CA 1
ATOM 724 C C . GLU A 1 89 ? -14.614 7.285 -2.370 1.00 91.56 89 GLU A C 1
ATOM 726 O O . GLU A 1 89 ? -15.824 7.053 -2.364 1.00 91.56 89 GLU A O 1
ATOM 731 N N . CYS A 1 90 ? -13.845 7.005 -1.313 1.00 94.19 90 CYS A N 1
ATOM 732 C CA . CYS A 1 90 ? -14.406 6.513 -0.064 1.00 94.19 90 CYS A CA 1
ATOM 733 C C . CYS A 1 90 ? -15.159 7.632 0.660 1.00 94.19 90 CYS A C 1
ATOM 735 O O . CYS A 1 90 ? -14.631 8.723 0.876 1.00 94.19 90 CYS A O 1
ATOM 737 N N . ARG A 1 91 ? -16.394 7.347 1.082 1.00 93.38 91 ARG A N 1
ATOM 738 C CA . ARG A 1 91 ? -17.229 8.287 1.849 1.00 93.38 91 ARG A CA 1
ATOM 739 C C . ARG A 1 91 ? -17.329 7.948 3.333 1.00 93.38 91 ARG A C 1
ATOM 741 O O . ARG A 1 91 ? -17.927 8.710 4.087 1.00 93.38 91 ARG A O 1
ATOM 748 N N . ASN A 1 92 ? -16.740 6.832 3.755 1.00 94.19 92 ASN A N 1
ATOM 749 C CA . ASN A 1 92 ? -16.735 6.437 5.157 1.00 94.19 92 ASN A CA 1
ATOM 750 C C . ASN A 1 92 ? -15.865 7.382 5.990 1.00 94.19 92 ASN A C 1
ATOM 752 O O . ASN A 1 92 ? -14.848 7.912 5.529 1.00 94.19 92 ASN A O 1
ATOM 756 N N . THR A 1 93 ? -16.228 7.518 7.257 1.00 91.06 93 THR A N 1
ATOM 757 C CA . THR A 1 93 ? -15.410 8.179 8.271 1.00 91.06 93 THR A CA 1
ATOM 758 C C . THR A 1 93 ? -14.526 7.165 8.988 1.00 91.06 93 THR A C 1
ATOM 760 O O . THR A 1 93 ? -14.805 5.963 9.028 1.00 91.06 93 THR A O 1
ATOM 763 N N . VAL A 1 94 ? -13.418 7.644 9.545 1.00 89.31 94 VAL A N 1
ATOM 764 C CA . VAL A 1 94 ? -12.577 6.838 10.434 1.00 89.31 94 VAL A CA 1
ATOM 765 C C . VAL A 1 94 ? -13.212 6.870 11.830 1.00 89.31 94 VAL A C 1
ATOM 767 O O . VAL A 1 94 ? -13.251 7.951 12.423 1.00 89.31 94 VAL A O 1
ATOM 770 N N . PRO A 1 95 ? -13.704 5.739 12.377 1.00 82.25 95 PRO A N 1
ATOM 771 C CA . PRO A 1 95 ? -14.570 5.764 13.561 1.00 82.25 95 PRO A CA 1
ATOM 772 C C . PRO A 1 95 ? -13.824 6.272 14.784 1.00 82.25 95 PRO A C 1
ATOM 774 O O . PRO A 1 95 ? -12.777 5.712 15.109 1.00 82.25 95 PRO A O 1
ATOM 777 N N . GLU A 1 96 ? -14.308 7.329 15.440 1.00 75.44 96 GLU A N 1
ATOM 778 C CA . GLU A 1 96 ? -13.591 8.055 16.498 1.00 75.44 96 GLU A CA 1
ATOM 779 C C . GLU A 1 96 ? -13.242 7.164 17.694 1.00 75.44 96 GLU A C 1
ATOM 781 O O . GLU A 1 96 ? -12.111 7.211 18.176 1.00 75.44 96 GLU A O 1
ATOM 786 N N . GLU A 1 97 ? -14.158 6.277 18.071 1.00 74.75 97 GLU A N 1
ATOM 787 C CA . GLU A 1 97 ? -14.095 5.360 19.207 1.00 74.75 97 GLU A CA 1
ATOM 788 C C . GLU A 1 97 ? -13.049 4.241 19.075 1.00 74.75 97 GLU A C 1
ATOM 790 O O . GLU A 1 97 ? -12.696 3.597 20.064 1.00 74.75 97 GLU A O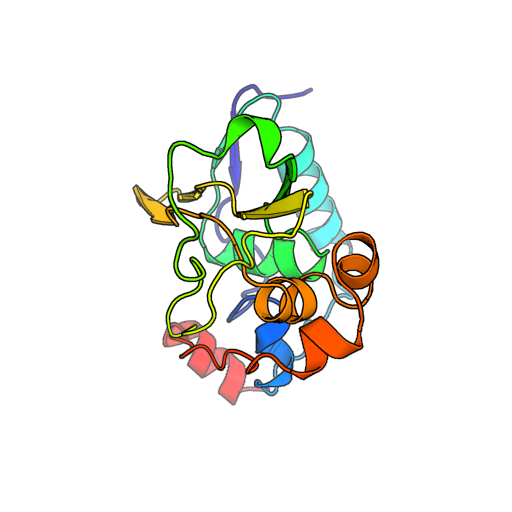 1
ATOM 795 N N . SER A 1 98 ? -12.517 4.004 17.872 1.00 76.88 98 SER A N 1
ATOM 796 C CA . SER A 1 98 ? -11.475 2.993 17.665 1.00 76.88 98 SER A CA 1
ATOM 797 C C . SER A 1 98 ? -10.151 3.445 18.290 1.00 76.88 98 SER A C 1
ATOM 799 O O . SER A 1 98 ? -9.561 4.420 17.839 1.00 76.88 98 SER A O 1
ATOM 801 N N . MET A 1 99 ? -9.641 2.726 19.294 1.00 81.75 99 MET A N 1
ATOM 802 C CA . MET A 1 99 ? -8.362 3.045 19.958 1.00 81.75 99 MET A CA 1
ATOM 803 C C . MET A 1 99 ? -7.142 2.931 19.035 1.00 81.75 99 MET A C 1
ATOM 805 O O . MET A 1 99 ? -6.134 3.605 19.254 1.00 81.75 99 MET A O 1
ATOM 809 N N . LEU A 1 100 ? -7.234 2.078 18.017 1.00 87.31 100 LEU A N 1
ATOM 810 C CA . LEU A 1 100 ? -6.196 1.820 17.028 1.00 87.31 100 LEU A CA 1
ATOM 811 C C . LEU A 1 100 ? -6.753 2.158 15.643 1.00 87.31 100 LEU A C 1
ATOM 813 O O . LEU A 1 100 ? -7.849 1.724 15.291 1.00 87.31 100 LEU A O 1
ATOM 817 N N . ALA A 1 101 ? -6.013 2.945 14.869 1.00 89.00 101 ALA A N 1
ATOM 818 C CA . ALA A 1 101 ? -6.362 3.286 13.495 1.00 89.00 101 ALA A CA 1
ATOM 819 C C . ALA A 1 101 ? -5.239 2.871 12.547 1.00 89.00 101 ALA A C 1
ATOM 821 O O . ALA A 1 101 ? -4.069 2.854 12.925 1.00 89.00 101 ALA A O 1
ATOM 822 N N . MET A 1 102 ? -5.590 2.571 11.299 1.00 93.12 102 MET A N 1
ATOM 823 C CA . MET A 1 102 ? -4.602 2.307 10.257 1.00 93.12 102 MET A CA 1
ATOM 824 C C . MET A 1 102 ? -4.371 3.561 9.437 1.00 93.12 102 MET A C 1
ATOM 826 O O . MET A 1 102 ? -5.314 4.161 8.916 1.00 93.12 102 MET A O 1
ATOM 830 N N . LYS A 1 103 ? -3.103 3.932 9.301 1.00 92.94 103 LYS A N 1
ATOM 831 C CA . LYS A 1 103 ? -2.660 5.071 8.511 1.00 92.94 103 LYS A CA 1
ATOM 832 C C . LYS A 1 103 ? -1.821 4.599 7.341 1.00 92.94 103 LYS A C 1
ATOM 834 O O . LYS A 1 103 ? -0.819 3.919 7.541 1.00 92.94 103 LYS A O 1
ATOM 839 N N . LYS A 1 104 ? -2.191 4.996 6.129 1.00 95.06 104 LYS A N 1
ATOM 840 C CA . LYS A 1 104 ? -1.298 4.907 4.978 1.00 95.06 104 LYS A CA 1
ATOM 841 C C . LYS A 1 104 ? -0.208 5.957 5.120 1.00 95.06 104 LYS A C 1
ATOM 843 O O . LYS A 1 104 ? -0.506 7.137 5.304 1.00 95.06 104 LYS A O 1
ATOM 848 N N . LEU A 1 105 ? 1.044 5.524 5.075 1.00 93.50 105 LEU A N 1
ATOM 849 C CA . LEU A 1 105 ? 2.184 6.427 5.077 1.00 93.50 105 LEU A CA 1
ATOM 850 C C . LEU A 1 105 ? 2.248 7.175 3.739 1.00 93.50 105 LEU A C 1
ATOM 852 O O . LEU A 1 105 ? 1.934 6.582 2.705 1.00 93.50 105 LEU A O 1
ATOM 856 N N . PRO A 1 106 ? 2.642 8.458 3.742 1.00 92.56 106 PRO A N 1
ATOM 857 C CA . PRO A 1 106 ? 2.853 9.181 2.503 1.00 92.56 106 PRO A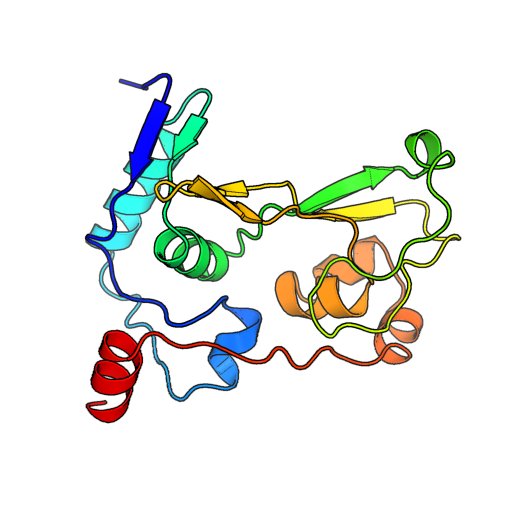 CA 1
ATOM 858 C C . PRO A 1 106 ? 3.992 8.544 1.702 1.00 92.56 106 PRO A C 1
ATOM 860 O O . PRO A 1 106 ? 5.003 8.122 2.270 1.00 92.56 106 PRO A O 1
ATOM 863 N N . VAL A 1 107 ? 3.832 8.505 0.383 1.00 92.50 107 VAL A N 1
ATOM 864 C CA . VAL A 1 107 ? 4.829 7.985 -0.556 1.00 92.50 107 VAL A CA 1
ATOM 865 C C . VAL A 1 107 ? 5.098 9.045 -1.611 1.00 92.50 107 VAL A C 1
ATOM 867 O O . VAL A 1 107 ? 4.182 9.500 -2.295 1.00 92.50 107 VAL A O 1
ATOM 870 N N . THR A 1 108 ? 6.364 9.417 -1.769 1.00 92.69 108 THR A N 1
ATOM 871 C CA . THR A 1 108 ? 6.828 10.235 -2.892 1.00 92.69 108 THR A CA 1
ATOM 872 C C . THR A 1 108 ? 7.479 9.313 -3.912 1.00 92.69 108 THR A C 1
ATOM 874 O O . THR A 1 108 ? 8.464 8.640 -3.603 1.00 92.69 108 THR A O 1
ATOM 877 N N . TYR A 1 109 ? 6.927 9.267 -5.120 1.00 93.88 109 TYR A N 1
ATOM 878 C CA . TYR A 1 109 ? 7.438 8.413 -6.189 1.00 93.88 109 TYR A CA 1
ATOM 879 C C . TYR A 1 109 ? 8.626 9.058 -6.909 1.00 93.88 109 TYR A C 1
ATOM 881 O O . TYR A 1 109 ? 8.850 10.269 -6.827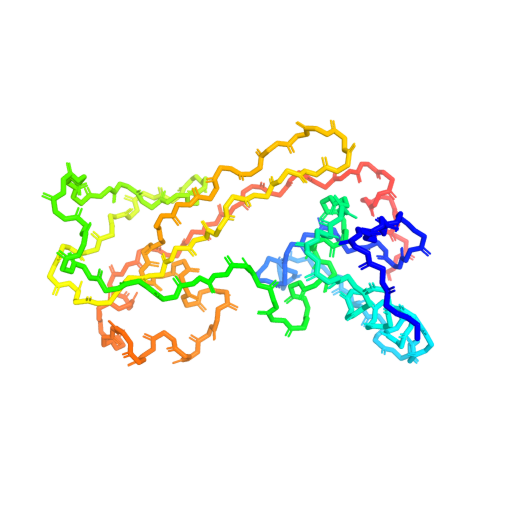 1.00 93.88 109 TYR A O 1
ATOM 889 N N . SER A 1 110 ? 9.362 8.260 -7.685 1.00 90.81 110 SER A N 1
ATOM 890 C CA . SER A 1 110 ? 10.503 8.735 -8.483 1.00 90.81 110 SER A CA 1
ATOM 891 C C . SER A 1 110 ? 10.147 9.850 -9.483 1.00 90.81 110 SER A C 1
ATOM 893 O O . SER A 1 110 ? 11.007 10.658 -9.829 1.00 90.81 110 SER A O 1
ATOM 895 N N . ASP A 1 111 ? 8.885 9.941 -9.922 1.00 90.94 111 ASP A N 1
ATOM 896 C CA . ASP A 1 111 ? 8.374 11.014 -10.793 1.00 90.94 111 ASP A CA 1
ATOM 897 C C . ASP A 1 111 ? 7.908 12.268 -10.024 1.00 90.94 111 ASP A C 1
ATOM 899 O O . ASP A 1 111 ? 7.324 13.178 -10.614 1.00 90.94 111 ASP A O 1
ATOM 903 N N . LYS A 1 112 ? 8.190 12.330 -8.714 1.00 89.81 112 LYS A N 1
ATOM 904 C CA . LYS A 1 112 ? 7.789 13.385 -7.768 1.00 89.81 112 LYS A CA 1
ATOM 905 C C . LYS A 1 112 ? 6.283 13.503 -7.540 1.00 89.81 112 LYS A C 1
ATOM 907 O O . LYS A 1 112 ? 5.855 14.446 -6.877 1.00 89.81 112 LYS A O 1
ATOM 912 N N . LYS A 1 113 ? 5.465 12.577 -8.051 1.00 91.00 113 LYS A N 1
ATOM 913 C CA . LYS A 1 113 ? 4.074 12.488 -7.604 1.00 91.00 113 LYS A CA 1
ATOM 914 C C . LYS A 1 113 ? 4.045 12.026 -6.154 1.00 91.00 113 LYS A C 1
ATOM 916 O O . LYS A 1 113 ? 4.921 11.288 -5.702 1.00 91.00 113 LYS A O 1
ATOM 921 N N . GLU A 1 114 ? 3.015 12.450 -5.440 1.00 90.38 114 GLU A N 1
ATOM 922 C CA . GLU A 1 114 ? 2.851 12.147 -4.025 1.00 90.38 114 GLU A CA 1
ATOM 923 C C . GLU A 1 114 ? 1.515 11.456 -3.785 1.00 90.38 114 GLU A C 1
ATOM 925 O O . GLU A 1 114 ? 0.457 11.955 -4.176 1.00 90.38 114 GLU A O 1
ATOM 930 N N . ASP A 1 115 ? 1.570 10.326 -3.093 1.00 91.88 115 ASP A N 1
ATOM 931 C CA . ASP A 1 115 ? 0.446 9.807 -2.333 1.00 91.88 115 ASP A CA 1
ATOM 932 C C . ASP A 1 115 ? 0.555 10.383 -0.922 1.00 91.88 115 ASP A C 1
ATOM 934 O O . ASP A 1 115 ? 1.516 10.115 -0.201 1.00 91.88 115 ASP A O 1
ATOM 938 N N . ARG A 1 116 ? -0.413 11.216 -0.533 1.00 91.56 116 ARG A N 1
ATOM 939 C CA . ARG A 1 116 ? -0.401 11.889 0.775 1.00 91.56 116 ARG A CA 1
ATOM 940 C C . ARG A 1 116 ? -0.650 10.929 1.939 1.00 91.56 116 ARG A C 1
ATOM 942 O O . ARG A 1 116 ? -0.402 11.303 3.084 1.00 91.56 116 ARG A O 1
ATOM 949 N N . GLY A 1 117 ? -1.132 9.718 1.664 1.00 92.56 117 GLY A N 1
ATOM 950 C CA . GLY A 1 117 ? -1.553 8.783 2.692 1.00 92.56 117 GLY A CA 1
ATOM 951 C C . GLY A 1 117 ? -2.680 9.348 3.563 1.00 92.56 117 GLY A C 1
ATOM 952 O O . GLY A 1 117 ? -3.464 10.194 3.134 1.00 92.56 117 GLY A O 1
ATOM 953 N N . GLY A 1 118 ? -2.763 8.871 4.803 1.00 92.56 118 GLY A N 1
ATOM 954 C CA . GLY A 1 118 ? -3.775 9.277 5.782 1.00 92.56 118 GLY A CA 1
ATOM 955 C C . GLY A 1 118 ? -4.520 8.093 6.391 1.00 92.56 118 GLY A C 1
ATOM 956 O O . GLY A 1 118 ? -4.180 6.936 6.149 1.00 92.56 118 GLY A O 1
ATOM 957 N N . TYR A 1 119 ? -5.517 8.371 7.228 1.00 92.94 119 TYR A N 1
ATOM 958 C CA . TYR A 1 119 ? -6.243 7.331 7.959 1.00 92.94 119 TYR A CA 1
ATOM 959 C C . TYR A 1 119 ? -7.293 6.634 7.097 1.00 92.94 119 TYR A C 1
ATOM 961 O O . TYR A 1 119 ? -7.985 7.257 6.290 1.00 92.94 119 TYR A O 1
ATOM 969 N N . LEU A 1 120 ? -7.422 5.325 7.283 1.00 94.19 120 LEU A N 1
ATOM 970 C CA . LEU A 1 120 ? -8.376 4.492 6.562 1.00 94.19 120 LEU A CA 1
ATOM 971 C C . LEU A 1 120 ? -9.546 4.105 7.471 1.00 94.19 120 LEU A C 1
ATOM 973 O O . LEU A 1 120 ? -9.356 3.823 8.654 1.00 94.19 120 LEU A O 1
ATOM 977 N N . CYS A 1 121 ? -10.755 4.059 6.904 1.00 94.56 121 CYS A N 1
ATOM 978 C CA . CYS A 1 121 ? -11.889 3.394 7.542 1.00 94.56 121 CYS A CA 1
ATOM 979 C C . CYS A 1 121 ? -11.679 1.873 7.546 1.00 94.56 121 CYS A C 1
ATOM 981 O O . CYS A 1 121 ? -10.915 1.342 6.733 1.00 94.56 121 CYS A O 1
ATOM 983 N N . HIS A 1 122 ? -12.399 1.156 8.408 1.00 95.38 122 HIS A N 1
ATOM 984 C CA . HIS A 1 122 ? -12.207 -0.289 8.554 1.00 95.38 122 HIS A CA 1
ATOM 985 C C . HIS A 1 122 ? -12.557 -1.077 7.284 1.00 95.38 122 HIS A C 1
ATOM 987 O O . HIS A 1 122 ? -11.864 -2.040 6.978 1.00 95.38 122 HIS A O 1
ATOM 993 N N . ALA A 1 123 ? -13.521 -0.633 6.466 1.00 96.12 123 ALA A N 1
ATOM 994 C CA . ALA A 1 123 ? -13.782 -1.248 5.157 1.00 96.12 123 ALA A CA 1
ATOM 995 C C . ALA A 1 123 ? -12.578 -1.149 4.200 1.00 96.12 123 ALA A C 1
ATOM 997 O O . ALA A 1 123 ? -12.178 -2.142 3.593 1.00 96.12 123 ALA A O 1
ATOM 998 N N . CYS A 1 124 ? -11.938 0.021 4.103 1.00 96.38 124 CYS A N 1
ATOM 999 C CA . CYS A 1 124 ? -10.754 0.206 3.256 1.00 96.38 124 CYS A CA 1
ATOM 1000 C C . CYS A 1 124 ? -9.532 -0.568 3.767 1.00 96.38 124 CYS A C 1
ATOM 1002 O O . CYS A 1 124 ? -8.697 -0.982 2.956 1.00 96.38 124 CYS A O 1
ATOM 1004 N N . VAL A 1 125 ? -9.424 -0.765 5.086 1.00 96.06 125 VAL A N 1
ATOM 1005 C CA . VAL A 1 125 ? -8.422 -1.658 5.686 1.00 96.06 125 VAL A CA 1
ATOM 1006 C C . VAL A 1 125 ? -8.734 -3.108 5.322 1.00 96.06 125 VAL A C 1
ATOM 1008 O O . VAL A 1 125 ? -7.846 -3.795 4.825 1.00 96.06 125 VAL A O 1
ATOM 1011 N N . GLN A 1 126 ? -9.992 -3.542 5.443 1.00 96.31 126 GLN A N 1
ATOM 1012 C CA . GLN A 1 126 ? -10.442 -4.892 5.087 1.00 96.31 126 GLN A CA 1
ATOM 1013 C C . GLN A 1 126 ? -10.166 -5.229 3.624 1.00 96.31 126 GLN A C 1
ATOM 1015 O O . GLN A 1 126 ? -9.689 -6.324 3.336 1.00 96.31 126 GLN A O 1
ATOM 1020 N N . GLN A 1 127 ? -10.394 -4.297 2.697 1.00 95.12 127 GLN A N 1
ATOM 1021 C CA . GLN A 1 127 ? -10.080 -4.516 1.280 1.00 95.12 127 GLN A CA 1
ATOM 1022 C C . GLN A 1 127 ? -8.593 -4.813 1.051 1.00 95.12 127 GLN A C 1
ATOM 1024 O O . GLN A 1 127 ? -8.256 -5.597 0.171 1.00 95.12 127 GLN A O 1
ATOM 1029 N N . ARG A 1 128 ? -7.698 -4.209 1.842 1.00 95.12 128 ARG A N 1
ATOM 1030 C CA . ARG A 1 128 ? -6.241 -4.275 1.649 1.00 95.12 128 ARG A CA 1
ATOM 1031 C C . ARG A 1 128 ? -5.590 -5.402 2.446 1.00 95.12 128 ARG A C 1
ATOM 1033 O O . ARG A 1 128 ? -4.797 -6.163 1.900 1.00 95.12 128 ARG A O 1
ATOM 1040 N N . LEU A 1 129 ? -5.933 -5.502 3.727 1.00 94.62 129 LEU A N 1
ATOM 1041 C CA . LEU A 1 129 ? -5.324 -6.404 4.706 1.00 94.62 129 LEU A CA 1
ATOM 1042 C C . LEU A 1 129 ? -6.177 -7.641 5.007 1.00 94.62 129 LEU A C 1
ATOM 1044 O O . LEU A 1 129 ? -5.718 -8.553 5.697 1.00 94.62 129 LEU A O 1
ATOM 1048 N N . GLY A 1 130 ? -7.411 -7.692 4.502 1.00 93.75 130 GLY A N 1
ATOM 1049 C CA . GLY A 1 130 ? -8.315 -8.809 4.733 1.00 93.75 130 GLY A CA 1
ATOM 1050 C C . GLY A 1 130 ? -8.642 -8.989 6.223 1.00 93.75 130 GLY A C 1
ATOM 1051 O O . GLY A 1 130 ? -8.742 -7.998 6.952 1.00 93.75 130 GLY A O 1
ATOM 1052 N N . PRO A 1 131 ? -8.772 -10.242 6.704 1.00 94.06 131 PRO A N 1
ATOM 1053 C CA . PRO A 1 131 ? -9.213 -10.556 8.068 1.00 94.06 131 PRO A CA 1
ATOM 1054 C C . PRO A 1 131 ? -8.373 -9.954 9.202 1.00 94.06 131 PRO A C 1
ATOM 1056 O O . PRO A 1 131 ? -8.853 -9.885 10.329 1.00 94.06 131 PRO A O 1
ATOM 1059 N N . MET A 1 132 ? -7.144 -9.490 8.933 1.00 91.75 132 MET A N 1
ATOM 1060 C CA . MET A 1 132 ? -6.321 -8.803 9.940 1.00 91.75 132 MET A CA 1
ATOM 1061 C C . MET A 1 132 ? -6.989 -7.533 10.486 1.00 91.75 132 MET A C 1
ATOM 1063 O O . MET A 1 132 ? -6.691 -7.115 11.601 1.00 91.75 132 MET A O 1
ATOM 1067 N N . THR A 1 133 ? -7.941 -6.950 9.753 1.00 94.81 133 THR A N 1
ATOM 1068 C CA . THR A 1 133 ? -8.761 -5.822 10.225 1.00 94.81 133 THR A CA 1
ATOM 1069 C C . THR A 1 133 ? -9.543 -6.157 11.496 1.00 94.81 133 THR A C 1
ATOM 1071 O O . THR A 1 133 ? 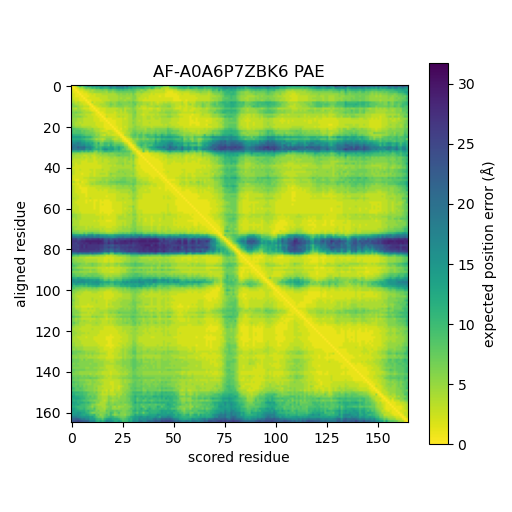-9.811 -5.269 12.302 1.00 94.81 133 THR A O 1
ATOM 1074 N N . TYR A 1 134 ? -9.856 -7.434 11.743 1.00 93.94 134 TYR A N 1
ATOM 1075 C CA . TYR A 1 134 ? -10.596 -7.834 12.942 1.00 93.94 134 TYR A CA 1
ATOM 1076 C C . TYR A 1 134 ? -9.795 -7.710 14.245 1.00 93.94 134 TYR A C 1
ATOM 1078 O O . TYR A 1 134 ? -10.352 -7.825 15.332 1.00 93.94 134 TYR A O 1
ATOM 1086 N N . LEU A 1 135 ? -8.494 -7.419 14.148 1.00 91.31 135 LEU A N 1
ATOM 1087 C CA . LEU A 1 135 ? -7.668 -7.051 15.297 1.00 91.31 135 LEU A CA 1
ATOM 1088 C C . LEU A 1 135 ? -7.969 -5.633 15.810 1.00 91.31 135 LEU A C 1
ATOM 1090 O O . LEU A 1 135 ? -7.584 -5.302 16.929 1.00 91.31 135 LEU A O 1
ATOM 1094 N N . ILE A 1 136 ? -8.622 -4.791 14.998 1.00 90.56 136 ILE A N 1
ATOM 1095 C CA . ILE A 1 136 ? -8.864 -3.370 15.30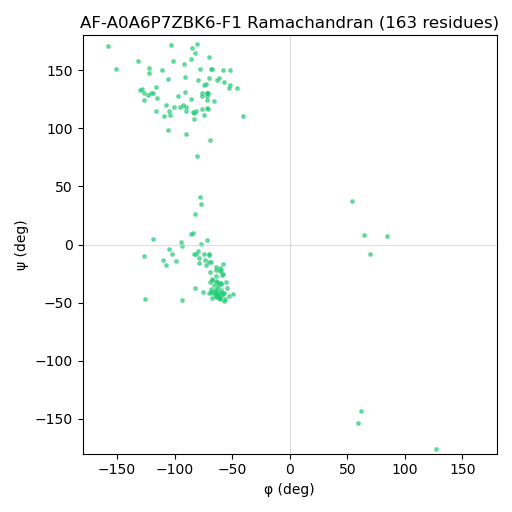3 1.00 90.56 136 ILE A CA 1
ATOM 1096 C C . ILE A 1 136 ? -10.338 -2.954 15.208 1.00 90.56 136 ILE A C 1
ATOM 1098 O O . ILE A 1 136 ? -10.681 -1.845 15.613 1.00 90.56 136 ILE A O 1
ATOM 1102 N N . ALA A 1 137 ? -11.204 -3.821 14.680 1.00 92.69 137 ALA A N 1
ATOM 1103 C CA . ALA A 1 137 ? -12.631 -3.576 14.496 1.00 92.69 137 ALA A CA 1
ATOM 1104 C C . ALA A 1 137 ? -13.419 -4.888 14.564 1.00 92.69 137 ALA A C 1
ATOM 1106 O O . ALA A 1 137 ? -12.904 -5.934 14.184 1.00 92.69 137 ALA A O 1
ATOM 1107 N N . THR A 1 138 ? -14.680 -4.856 14.993 1.00 92.75 138 THR A N 1
ATOM 1108 C CA . THR A 1 138 ? -15.515 -6.066 14.944 1.00 92.75 138 THR A CA 1
ATOM 1109 C C . THR A 1 138 ? -16.018 -6.325 13.518 1.00 92.75 138 THR A C 1
ATOM 1111 O O . THR A 1 138 ? -16.206 -5.369 12.758 1.00 92.75 138 THR A O 1
ATOM 1114 N N . PRO A 1 139 ? -16.276 -7.586 13.125 1.00 94.38 139 PRO A N 1
ATOM 1115 C CA . PRO A 1 139 ? -16.836 -7.898 11.812 1.00 94.38 139 PRO A CA 1
ATOM 1116 C C . PRO A 1 139 ? -18.138 -7.150 11.503 1.00 94.38 139 PRO A C 1
ATOM 1118 O O . PRO A 1 139 ? -18.318 -6.693 10.378 1.00 94.38 139 PRO A O 1
ATOM 1121 N N . GLU A 1 140 ? -19.011 -6.965 12.494 1.00 94.50 140 GLU A N 1
ATOM 1122 C CA . GLU A 1 140 ? -20.294 -6.265 12.348 1.00 94.50 140 GLU A CA 1
ATOM 1123 C C . GLU A 1 140 ? -20.088 -4.787 11.997 1.00 94.50 140 GLU A C 1
ATOM 1125 O O . GLU A 1 140 ? -20.801 -4.238 11.157 1.00 94.50 140 GLU A O 1
ATOM 1130 N N . LEU A 1 141 ? -19.077 -4.150 12.601 1.00 92.38 141 LEU A N 1
ATOM 1131 C CA . LEU A 1 141 ? -18.712 -2.770 12.295 1.00 92.38 141 LEU A CA 1
ATOM 1132 C C . LEU A 1 141 ? -18.126 -2.639 10.886 1.00 92.38 141 LEU A C 1
ATOM 1134 O O . LEU A 1 141 ? -18.403 -1.664 10.199 1.00 92.38 141 LEU A O 1
ATOM 1138 N N . VAL A 1 142 ? -17.321 -3.604 10.435 1.00 94.69 142 VAL A N 1
ATOM 1139 C CA . VAL A 1 142 ? -16.776 -3.576 9.067 1.00 94.69 142 VAL A CA 1
ATOM 1140 C C . VAL A 1 142 ? -17.880 -3.802 8.032 1.00 94.69 142 VAL A C 1
ATOM 1142 O O . VAL A 1 142 ? -17.898 -3.129 7.007 1.00 94.69 142 VAL A O 1
ATOM 1145 N N . GLN A 1 143 ? -18.810 -4.722 8.298 1.00 93.38 143 GLN A N 1
ATOM 1146 C CA . GLN A 1 143 ? -19.912 -5.060 7.389 1.00 93.38 143 GLN A CA 1
ATOM 1147 C C . GLN A 1 143 ? -20.957 -3.947 7.250 1.00 93.38 143 GLN A C 1
ATOM 1149 O O . GLN A 1 143 ? -21.656 -3.906 6.242 1.00 93.38 143 GLN A O 1
ATOM 1154 N N . SER A 1 144 ? -21.072 -3.052 8.235 1.00 93.94 144 SER A N 1
ATOM 1155 C CA . SER A 1 144 ? -21.974 -1.897 8.157 1.00 93.94 144 SER A CA 1
ATOM 1156 C C . SER A 1 144 ? -21.423 -0.745 7.309 1.00 93.94 144 SER A C 1
ATOM 1158 O O . SER A 1 144 ? -22.166 0.179 6.984 1.00 93.94 144 SER A O 1
ATOM 1160 N N . MET A 1 145 ? -20.139 -0.790 6.939 1.00 94.75 145 MET A N 1
ATOM 1161 C CA . MET A 1 145 ? -19.484 0.220 6.110 1.00 94.75 145 MET A CA 1
ATOM 1162 C C . MET A 1 145 ? -19.576 -0.121 4.622 1.00 94.75 145 MET A C 1
ATOM 1164 O O . MET A 1 145 ? -19.437 -1.275 4.215 1.00 94.75 145 MET A O 1
ATOM 1168 N N . GLU A 1 146 ? -19.723 0.904 3.784 1.00 94.19 146 GLU A N 1
ATOM 1169 C CA . GLU A 1 146 ? -19.715 0.723 2.332 1.00 94.19 146 GLU A CA 1
ATOM 1170 C C . GLU A 1 146 ? -18.302 0.383 1.836 1.00 94.19 146 GLU A C 1
ATOM 1172 O O . GLU A 1 146 ? -17.329 1.074 2.153 1.00 94.19 146 GLU A O 1
ATOM 1177 N N . PHE A 1 147 ? -18.171 -0.672 1.029 1.00 92.94 147 PHE A N 1
ATOM 1178 C CA . PHE A 1 147 ? -16.908 -0.996 0.369 1.00 92.94 147 PHE A CA 1
ATOM 1179 C C . PHE A 1 147 ? -16.612 0.004 -0.750 1.00 92.94 147 PHE A C 1
ATOM 1181 O O . PHE A 1 147 ? -17.449 0.253 -1.617 1.00 92.94 147 PHE A O 1
ATOM 1188 N N . THR A 1 148 ? -15.396 0.550 -0.759 1.00 93.56 148 THR A N 1
ATOM 1189 C CA . THR A 1 148 ? -15.006 1.552 -1.757 1.00 93.56 148 THR A CA 1
ATOM 1190 C C . THR A 1 148 ? -14.735 0.886 -3.097 1.00 93.56 148 THR A C 1
ATOM 1192 O O . THR A 1 148 ? -13.967 -0.074 -3.177 1.00 93.56 148 THR A O 1
ATOM 1195 N N . ILE A 1 149 ? -15.331 1.414 -4.161 1.00 90.88 149 ILE A N 1
ATOM 1196 C CA . ILE A 1 149 ? -15.053 0.997 -5.535 1.00 90.88 149 ILE A CA 1
ATOM 1197 C C . ILE A 1 149 ? -14.211 2.092 -6.178 1.00 90.88 149 ILE A C 1
ATOM 1199 O O . ILE A 1 149 ? -14.746 3.099 -6.622 1.00 90.88 149 ILE A O 1
ATOM 1203 N N . GLU A 1 150 ? -12.897 1.885 -6.213 1.00 89.56 150 GLU A N 1
ATOM 1204 C CA . GLU A 1 15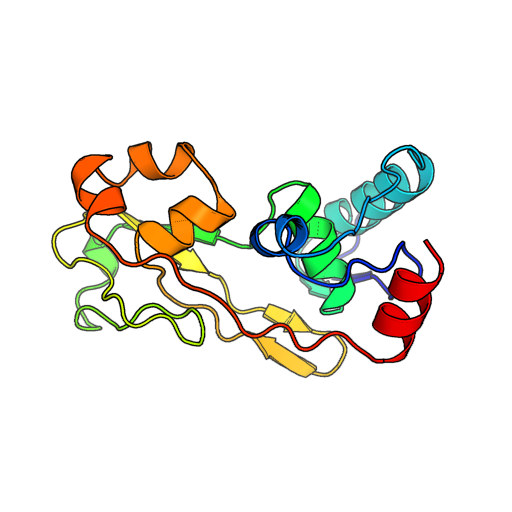0 ? -11.963 2.861 -6.782 1.00 89.56 150 GLU A CA 1
ATOM 1205 C C . GLU A 1 150 ? -12.039 2.866 -8.317 1.00 89.56 150 GLU A C 1
ATOM 1207 O O . GLU A 1 150 ? -12.068 1.798 -8.950 1.00 89.56 150 GLU A O 1
ATOM 1212 N N . ASN A 1 151 ? -12.032 4.051 -8.923 1.00 86.38 151 ASN A N 1
ATOM 1213 C CA . ASN A 1 151 ? -11.857 4.230 -10.360 1.00 86.38 151 ASN A CA 1
ATOM 1214 C C . ASN A 1 151 ? -10.394 3.999 -10.756 1.00 86.38 151 ASN A C 1
ATOM 1216 O O . ASN A 1 151 ? -9.490 4.768 -10.425 1.00 86.38 151 ASN A O 1
ATOM 1220 N N . LEU A 1 152 ? -10.159 2.911 -11.490 1.00 84.88 152 LEU A N 1
ATOM 1221 C CA . LEU A 1 152 ? -8.827 2.503 -11.920 1.00 84.88 152 LEU A CA 1
ATOM 1222 C C . LEU A 1 152 ? -8.432 3.245 -13.195 1.00 84.88 152 LEU A C 1
ATOM 1224 O O . LEU A 1 152 ? -9.003 3.013 -14.258 1.00 84.88 152 LEU A O 1
ATOM 1228 N N . VAL A 1 153 ? -7.412 4.096 -13.105 1.00 81.19 153 VAL A N 1
ATOM 1229 C CA . VAL A 1 153 ? -6.761 4.676 -14.285 1.00 81.19 153 VAL A CA 1
ATOM 1230 C C . VAL A 1 153 ? -5.618 3.754 -14.696 1.00 81.19 153 VAL A C 1
ATOM 1232 O O . VAL A 1 153 ? -4.516 3.836 -14.154 1.00 81.19 153 VAL A O 1
ATOM 1235 N N . ILE A 1 154 ? -5.890 2.850 -15.636 1.00 80.62 154 ILE A N 1
ATOM 1236 C CA . ILE A 1 154 ? -4.882 1.931 -16.175 1.00 80.62 154 ILE A CA 1
ATOM 1237 C C . ILE A 1 154 ? -4.148 2.637 -17.325 1.00 80.62 154 ILE A C 1
ATOM 1239 O O . ILE A 1 154 ? -4.803 3.112 -18.257 1.00 80.62 154 ILE A O 1
ATOM 1243 N N . PRO A 1 155 ? -2.805 2.732 -17.301 1.00 79.81 155 PRO A N 1
ATOM 1244 C CA . PRO A 1 155 ? -2.055 3.292 -18.420 1.00 79.81 155 PRO A CA 1
ATOM 1245 C C . PRO A 1 155 ? -2.337 2.530 -19.720 1.00 79.81 155 PRO A C 1
ATOM 1247 O O . PRO A 1 155 ? -2.381 1.302 -19.712 1.00 79.81 155 PRO A O 1
ATOM 1250 N N . LEU A 1 156 ? -2.458 3.245 -20.845 1.00 79.81 156 LEU A N 1
ATOM 1251 C CA . LEU A 1 156 ? -2.848 2.660 -22.137 1.00 79.81 156 LEU A CA 1
ATOM 1252 C C . LEU A 1 156 ? -1.990 1.451 -22.537 1.00 79.81 156 LEU A C 1
ATOM 1254 O O . LEU A 1 156 ? -2.530 0.429 -22.934 1.00 79.81 156 LEU A O 1
ATOM 1258 N N . HIS A 1 157 ? -0.668 1.542 -22.377 1.00 77.00 157 HIS A N 1
ATOM 1259 C CA . HIS A 1 157 ? 0.239 0.440 -22.707 1.00 77.00 157 HIS A CA 1
ATOM 1260 C C . HIS A 1 157 ? -0.009 -0.810 -21.845 1.00 77.00 157 HIS A C 1
ATOM 1262 O O . HIS A 1 157 ? 0.156 -1.923 -22.325 1.00 77.00 157 HIS A O 1
ATOM 1268 N N . VAL A 1 158 ? -0.437 -0.644 -20.588 1.00 76.25 158 VAL A N 1
ATOM 1269 C CA . VAL A 1 158 ? -0.814 -1.769 -19.719 1.00 76.25 158 VAL A CA 1
ATOM 1270 C C . VAL A 1 158 ? -2.180 -2.314 -20.123 1.00 76.25 158 VAL A C 1
ATOM 1272 O O . VAL A 1 158 ? -2.348 -3.524 -20.180 1.00 76.25 158 VAL A O 1
ATOM 1275 N N . ALA A 1 159 ? -3.139 -1.445 -20.451 1.00 78.62 159 ALA A N 1
ATOM 1276 C CA . ALA A 1 159 ? -4.450 -1.867 -20.940 1.00 78.62 159 ALA A CA 1
ATOM 1277 C C . ALA A 1 159 ? -4.333 -2.705 -22.226 1.00 78.62 159 ALA A C 1
ATOM 1279 O O . ALA A 1 159 ? -4.935 -3.768 -22.314 1.00 78.62 159 ALA A O 1
ATOM 1280 N N . GLN A 1 160 ? -3.479 -2.289 -23.166 1.00 78.06 160 GLN A N 1
ATOM 1281 C CA . GLN A 1 160 ? -3.185 -3.043 -24.389 1.00 78.06 160 GLN A CA 1
ATOM 1282 C C . GLN A 1 160 ? -2.602 -4.431 -24.094 1.00 78.06 160 GLN A C 1
ATOM 1284 O O . GLN A 1 160 ? -3.001 -5.401 -24.726 1.00 78.06 160 GLN A O 1
ATOM 1289 N N . LEU A 1 161 ? -1.696 -4.549 -23.116 1.00 72.56 161 LEU A N 1
ATOM 1290 C CA . LEU A 1 161 ? -1.157 -5.848 -22.695 1.00 72.56 161 LEU A CA 1
ATOM 1291 C C . LEU A 1 161 ? -2.230 -6.749 -22.065 1.00 72.56 161 LEU A C 1
ATOM 1293 O O . LEU A 1 161 ? -2.182 -7.959 -22.253 1.00 72.56 161 LEU A O 1
ATOM 1297 N N . LEU A 1 162 ? -3.196 -6.175 -21.340 1.00 72.12 162 LEU A N 1
ATOM 1298 C CA . LEU A 1 162 ? -4.309 -6.922 -20.744 1.00 72.12 162 LEU A CA 1
ATOM 1299 C C . LEU A 1 162 ? -5.293 -7.461 -21.790 1.00 72.12 162 LEU A C 1
ATOM 1301 O O . LEU A 1 162 ? -5.866 -8.518 -21.567 1.00 72.12 162 LEU A O 1
ATOM 1305 N N . GLU A 1 163 ? -5.489 -6.764 -22.913 1.00 71.06 163 GLU A N 1
ATOM 1306 C CA . GLU A 1 163 ? -6.355 -7.214 -24.019 1.00 71.06 163 GLU A CA 1
ATOM 1307 C C . GLU A 1 163 ? -5.745 -8.359 -24.847 1.00 71.06 163 GLU A C 1
ATOM 1309 O O . GLU A 1 163 ? -6.436 -8.979 -25.655 1.00 71.06 163 GLU A O 1
ATOM 1314 N N . MET A 1 164 ? -4.448 -8.631 -24.674 1.00 64.38 164 MET A N 1
ATOM 1315 C CA . MET A 1 164 ? -3.709 -9.666 -25.406 1.00 64.38 164 MET A CA 1
ATOM 1316 C C . MET A 1 164 ? -3.643 -11.022 -24.678 1.00 64.38 164 MET A C 1
ATOM 1318 O O . MET A 1 164 ? -3.043 -11.954 -25.218 1.00 64.38 164 MET A O 1
ATOM 1322 N N . ILE A 1 165 ? -4.218 -11.129 -23.474 1.00 59.56 165 ILE A N 1
ATOM 1323 C CA . ILE A 1 165 ? -4.235 -12.327 -22.609 1.00 59.56 165 ILE A CA 1
ATOM 1324 C C . ILE A 1 165 ? -5.649 -12.911 -22.580 1.00 59.56 165 ILE A C 1
ATOM 1326 O O . ILE A 1 165 ? -5.764 -14.156 -22.642 1.00 59.56 165 ILE A O 1
#

Organism: NCBI:txid1415580

Radius of gyration: 17.13 Å; Cα contacts (8 Å, |Δi|>4): 230; chains: 1; bounding box: 48×35×48 Å

Solvent-accessible surface area (backbone atoms only — not comparable to full-atom values): 9839 Å² total; per-residue (Å²): 138,72,37,63,63,31,78,52,74,85,88,60,84,87,39,75,49,43,46,70,55,35,83,83,43,99,68,76,81,77,77,79,53,56,67,60,53,50,52,49,50,52,53,62,70,31,28,73,76,38,74,37,31,41,71,49,54,49,16,48,40,24,67,80,59,48,70,58,66,42,84,42,61,43,90,82,41,87,85,59,73,72,42,67,20,52,52,74,87,38,82,48,55,29,66,75,86,41,62,49,42,44,28,33,55,61,44,65,29,72,85,69,51,69,47,76,41,37,47,41,18,62,31,61,39,32,58,65,61,37,76,64,41,58,81,60,42,56,70,68,65,35,69,73,42,78,74,66,80,69,86,80,81,55,57,67,74,54,50,56,56,61,76,73,112

Foldseek 3Di:
DADQEFEDDPPADFQQAAPLCCVVAPDDPPPVPVVRVVVLCCRVVSHPHYYAAARRNCNVVLVVLDQQKDKDFCVVPVVDPFDQALDPQGRDTADNPFRIWIWRPKDQHPVRDIDRIGTHHLLVVCSRNNPVSCVGDPPVRNVVGDRGDDDRDGPPVVVVVSVVD

Mean predicted aligned error: 6.28 Å